Protein AF-A0A929CMW5-F1 (afdb_monomer_lite)

Radius of gyration: 13.43 Å; chains: 1; bounding box: 37×24×38 Å

Structure (mmCIF, N/CA/C/O backbone):
data_AF-A0A929CMW5-F1
#
_entry.id   AF-A0A929CMW5-F1
#
loop_
_atom_site.group_PDB
_atom_site.id
_atom_site.type_symbol
_atom_site.label_atom_id
_atom_site.label_alt_id
_atom_site.label_comp_id
_atom_site.label_asym_id
_atom_site.label_entity_id
_atom_site.label_seq_id
_atom_site.pdbx_PDB_ins_code
_atom_site.Cartn_x
_atom_site.Cartn_y
_atom_site.Cartn_z
_atom_site.occupancy
_atom_site.B_iso_or_equiv
_atom_site.auth_seq_id
_atom_site.auth_comp_id
_atom_site.auth_asym_id
_atom_site.auth_atom_id
_atom_site.pdbx_PDB_model_num
ATOM 1 N N . MET A 1 1 ? 26.933 12.459 -25.946 1.00 41.69 1 MET A N 1
ATOM 2 C CA . MET A 1 1 ? 25.564 12.158 -26.410 1.00 41.69 1 MET A CA 1
ATOM 3 C C . MET A 1 1 ? 24.980 11.167 -25.420 1.00 41.69 1 MET A C 1
ATOM 5 O O . MET A 1 1 ? 25.423 10.030 -25.418 1.00 41.69 1 MET A O 1
ATOM 9 N N . ALA A 1 2 ? 24.118 11.617 -24.508 1.00 40.28 2 ALA A N 1
ATOM 10 C CA . ALA A 1 2 ? 23.446 10.745 -23.548 1.00 40.28 2 ALA A CA 1
ATOM 11 C C . ALA A 1 2 ? 21.987 10.599 -24.000 1.00 40.28 2 ALA A C 1
ATOM 13 O O . ALA A 1 2 ? 21.198 11.529 -23.875 1.00 40.28 2 ALA A O 1
ATOM 14 N N . LEU A 1 3 ? 21.677 9.459 -24.606 1.00 51.03 3 LEU A N 1
ATOM 15 C CA . LEU A 1 3 ? 20.329 8.920 -24.775 1.00 51.03 3 LEU A CA 1
ATOM 16 C C . LEU A 1 3 ? 20.347 7.664 -23.895 1.00 51.03 3 LEU A C 1
ATOM 18 O O . LEU A 1 3 ? 21.308 6.909 -23.972 1.00 51.03 3 LEU A O 1
ATOM 22 N N . GLY A 1 4 ? 19.421 7.356 -23.009 1.00 51.38 4 GLY A N 1
ATOM 23 C CA . GLY A 1 4 ? 18.090 7.855 -22.756 1.00 51.38 4 GLY A CA 1
ATOM 24 C C . GLY A 1 4 ? 17.447 6.729 -21.958 1.00 51.38 4 GLY A C 1
ATOM 25 O O . GLY A 1 4 ? 17.194 5.661 -22.498 1.00 51.38 4 GLY A O 1
ATOM 26 N N . THR A 1 5 ? 17.246 6.940 -20.666 1.00 43.91 5 THR A N 1
ATOM 27 C CA . THR A 1 5 ? 16.364 6.113 -19.850 1.00 43.91 5 THR A CA 1
ATOM 28 C C . THR A 1 5 ? 15.479 7.104 -19.135 1.00 43.91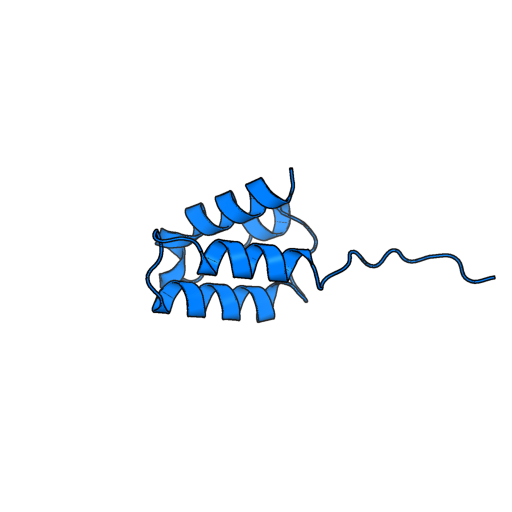 5 THR A C 1
ATOM 30 O O . THR A 1 5 ? 15.905 7.750 -18.178 1.00 43.91 5 THR A O 1
ATOM 33 N N . VAL A 1 6 ? 14.256 7.275 -19.628 1.00 39.44 6 VAL A N 1
ATOM 34 C CA . VAL A 1 6 ? 13.187 7.718 -18.743 1.00 39.44 6 VAL A CA 1
ATOM 35 C C . VAL A 1 6 ? 13.001 6.551 -17.781 1.00 39.44 6 VAL A C 1
ATOM 37 O O . VAL A 1 6 ? 12.238 5.629 -18.040 1.00 39.44 6 VAL A O 1
ATOM 40 N N . THR A 1 7 ? 13.797 6.534 -16.713 1.00 42.59 7 THR A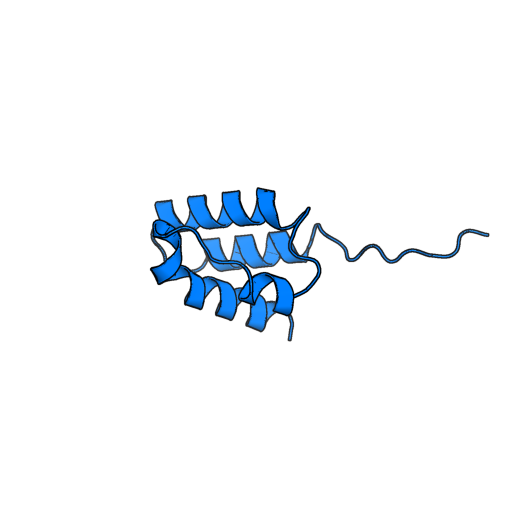 N 1
ATOM 41 C CA . THR A 1 7 ? 13.401 5.867 -15.482 1.00 42.59 7 THR A CA 1
ATOM 42 C C . THR A 1 7 ? 12.037 6.451 -15.172 1.00 42.59 7 THR A C 1
ATOM 44 O O . THR A 1 7 ? 11.941 7.664 -14.949 1.00 42.59 7 THR A O 1
ATOM 47 N N . LEU A 1 8 ? 10.986 5.628 -15.250 1.00 43.06 8 LEU A N 1
ATOM 48 C CA . LEU A 1 8 ? 9.714 5.928 -14.601 1.00 43.06 8 LEU A CA 1
ATOM 49 C C . LEU A 1 8 ? 10.086 6.558 -13.267 1.00 43.06 8 LEU A C 1
ATOM 51 O O . LEU A 1 8 ? 10.895 5.990 -12.539 1.00 43.06 8 LEU A O 1
ATOM 55 N N . GLY A 1 9 ? 9.652 7.793 -13.029 1.00 43.84 9 GLY A N 1
ATOM 56 C CA . GLY A 1 9 ? 9.975 8.499 -11.802 1.00 43.84 9 GLY A CA 1
ATOM 57 C C . GLY A 1 9 ? 9.387 7.717 -10.635 1.00 43.84 9 GLY A C 1
ATOM 58 O O . GLY A 1 9 ? 8.268 7.999 -10.217 1.00 43.84 9 GLY A O 1
ATOM 59 N N . THR A 1 10 ? 10.141 6.749 -10.111 1.00 48.34 10 THR A N 1
ATOM 60 C CA . THR A 1 10 ? 9.777 5.831 -9.022 1.00 48.34 10 THR A CA 1
ATOM 61 C C . THR A 1 10 ? 9.448 6.584 -7.735 1.00 48.34 10 THR A C 1
ATOM 63 O O . THR A 1 10 ? 9.021 5.982 -6.772 1.00 48.34 10 THR A O 1
ATOM 66 N N . THR A 1 11 ? 9.666 7.903 -7.713 1.00 52.16 11 THR A N 1
ATOM 67 C CA . THR A 1 11 ? 9.434 8.812 -6.588 1.00 52.16 11 THR A CA 1
ATOM 68 C C . THR A 1 11 ? 8.065 9.502 -6.587 1.00 52.16 11 THR A C 1
ATOM 70 O O . THR A 1 11 ? 7.776 10.214 -5.623 1.00 52.16 11 THR A O 1
ATOM 73 N N . SER A 1 12 ? 7.276 9.415 -7.667 1.00 62.69 12 SER A N 1
ATOM 74 C CA . SER A 1 12 ? 5.997 10.140 -7.780 1.00 62.69 12 SER A CA 1
ATOM 75 C C . SER A 1 12 ? 4.771 9.235 -7.686 1.00 62.69 12 SER A C 1
ATOM 77 O O . SER A 1 12 ? 3.750 9.671 -7.161 1.00 62.69 12 SER A O 1
ATOM 79 N N . ALA A 1 13 ? 4.833 8.007 -8.202 1.00 67.25 13 ALA A N 1
ATOM 80 C CA . ALA A 1 13 ? 3.700 7.082 -8.162 1.00 67.25 13 ALA A CA 1
ATOM 81 C C . ALA A 1 13 ? 3.526 6.479 -6.759 1.00 67.25 13 ALA A C 1
ATOM 83 O O . ALA A 1 13 ? 2.450 6.597 -6.181 1.00 67.25 13 ALA A O 1
ATOM 84 N N . ASP A 1 14 ? 4.606 5.960 -6.167 1.00 68.31 14 ASP A N 1
ATOM 85 C CA . ASP A 1 14 ? 4.649 5.469 -4.784 1.00 68.31 14 ASP A CA 1
ATOM 86 C C . ASP A 1 14 ? 4.124 6.526 -3.798 1.00 68.31 14 ASP A C 1
ATOM 88 O O . ASP A 1 14 ? 3.254 6.245 -2.975 1.00 68.31 14 ASP A O 1
ATOM 92 N N . LYS A 1 15 ? 4.570 7.782 -3.931 1.00 73.62 15 LYS A N 1
ATOM 93 C CA . LYS A 1 15 ? 4.125 8.886 -3.076 1.00 73.62 15 LYS A CA 1
ATOM 94 C C . LYS A 1 15 ? 2.656 9.211 -3.262 1.00 73.62 15 LYS A C 1
ATOM 96 O O . LYS A 1 15 ? 1.989 9.483 -2.272 1.00 73.62 15 LYS A O 1
ATOM 101 N N . GLN A 1 16 ? 2.149 9.207 -4.492 1.00 76.06 16 GLN A N 1
ATOM 102 C CA . GLN A 1 16 ? 0.733 9.473 -4.738 1.00 76.06 16 GLN A CA 1
ATOM 103 C C . GLN A 1 16 ? -0.153 8.376 -4.154 1.00 76.06 16 GLN A C 1
ATOM 105 O O . GLN A 1 16 ? -1.153 8.694 -3.515 1.00 76.06 16 GLN A O 1
ATOM 110 N N . ILE A 1 17 ? 0.254 7.112 -4.282 1.00 77.25 17 ILE A N 1
ATOM 111 C CA . ILE A 1 17 ? -0.461 5.978 -3.691 1.00 77.25 17 ILE A CA 1
ATOM 112 C C . ILE A 1 17 ? -0.439 6.087 -2.164 1.00 77.25 17 ILE A C 1
ATOM 114 O O . ILE A 1 17 ? -1.480 5.991 -1.521 1.00 77.25 17 ILE A O 1
ATOM 118 N N . ILE A 1 18 ? 0.725 6.380 -1.579 1.00 78.31 18 ILE A N 1
ATOM 119 C CA . ILE A 1 18 ? 0.878 6.590 -0.135 1.00 78.31 18 ILE A CA 1
ATOM 120 C C . ILE A 1 18 ? -0.009 7.738 0.360 1.00 78.31 18 ILE A C 1
ATOM 122 O O . ILE A 1 18 ? -0.697 7.583 1.365 1.00 78.31 18 ILE A O 1
ATOM 126 N N . ILE A 1 19 ? -0.022 8.874 -0.340 1.00 81.50 19 ILE A N 1
ATOM 127 C CA . ILE A 1 19 ? -0.847 10.032 0.021 1.00 81.50 19 ILE A CA 1
ATOM 128 C C . ILE A 1 19 ? -2.333 9.685 -0.093 1.00 81.50 19 ILE A C 1
ATOM 130 O O . ILE A 1 19 ? -3.111 10.060 0.782 1.00 81.50 19 ILE A O 1
ATOM 134 N N . ALA A 1 20 ? -2.742 8.968 -1.138 1.00 82.50 20 ALA A N 1
ATOM 135 C CA . ALA A 1 20 ? -4.128 8.556 -1.320 1.00 82.50 20 ALA A CA 1
ATOM 136 C C . ALA A 1 20 ? -4.578 7.560 -0.237 1.00 82.50 20 ALA A C 1
ATOM 138 O O . ALA A 1 20 ? -5.677 7.698 0.299 1.00 82.50 20 ALA A O 1
ATOM 139 N N . ILE A 1 21 ? -3.708 6.631 0.168 1.00 82.00 21 ILE A N 1
ATOM 140 C CA . ILE A 1 21 ? -3.951 5.732 1.304 1.00 82.00 21 ILE A CA 1
ATOM 141 C C . ILE A 1 21 ? -3.989 6.511 2.624 1.00 82.00 21 ILE A C 1
ATOM 143 O O . ILE A 1 21 ? -4.829 6.239 3.474 1.00 82.00 21 ILE A O 1
ATOM 147 N N . GLU A 1 22 ? -3.128 7.507 2.826 1.00 80.50 22 GLU A N 1
ATOM 148 C CA . GLU A 1 22 ? -3.176 8.330 4.041 1.00 80.50 22 GLU A CA 1
ATOM 149 C C . GLU A 1 22 ? -4.476 9.138 4.135 1.00 80.50 22 GLU A C 1
ATOM 151 O O . GLU A 1 22 ? -5.061 9.226 5.218 1.00 80.50 22 GLU A O 1
ATOM 156 N N . ASN A 1 23 ? -4.965 9.649 3.002 1.00 81.31 23 ASN A N 1
ATOM 157 C CA . ASN A 1 23 ? -6.216 10.402 2.918 1.00 81.31 23 ASN A CA 1
ATOM 158 C C . ASN A 1 23 ? -7.476 9.523 2.910 1.00 81.31 23 ASN A C 1
ATOM 160 O O . ASN A 1 23 ? -8.570 10.060 3.065 1.00 81.31 23 ASN A O 1
ATOM 164 N N . THR A 1 24 ? -7.364 8.200 2.750 1.00 79.69 24 THR A N 1
ATOM 165 C CA . THR A 1 24 ? -8.548 7.332 2.778 1.00 79.69 24 THR A CA 1
ATOM 166 C C . THR A 1 24 ? -9.055 7.163 4.209 1.00 79.69 24 THR A C 1
ATOM 168 O O . THR A 1 24 ? -8.314 6.762 5.101 1.00 79.69 24 THR A O 1
ATOM 171 N N . GLU A 1 25 ? -10.326 7.453 4.469 1.00 79.56 25 GLU A N 1
ATOM 172 C CA . GLU A 1 25 ? -10.960 7.159 5.768 1.00 79.56 25 GLU A CA 1
ATOM 173 C C . GLU A 1 25 ? -11.431 5.699 5.862 1.00 79.56 25 GLU A C 1
ATOM 175 O O . GLU A 1 25 ? -11.864 5.242 6.915 1.00 79.56 25 GLU A O 1
ATOM 180 N N . LEU A 1 26 ? -11.317 4.948 4.762 1.00 80.31 26 LEU A N 1
ATOM 181 C CA . LEU A 1 26 ? -11.786 3.567 4.649 1.00 80.31 26 LEU A CA 1
ATOM 182 C C . LEU A 1 26 ? -10.847 2.540 5.301 1.00 80.31 26 LEU A C 1
ATOM 184 O O . LEU A 1 26 ? -11.200 1.369 5.403 1.00 80.31 26 LEU A O 1
ATOM 188 N N . MET A 1 27 ? -9.654 2.961 5.726 1.00 80.94 27 MET A N 1
ATOM 189 C CA . MET A 1 27 ? -8.652 2.098 6.348 1.00 80.94 27 MET A CA 1
ATOM 190 C C . MET A 1 27 ? -8.270 2.617 7.736 1.00 80.94 27 MET A C 1
ATOM 192 O O . MET A 1 27 ? -8.044 3.821 7.889 1.00 80.94 27 MET A O 1
ATOM 196 N N . PRO A 1 28 ? -8.117 1.736 8.739 1.00 84.50 28 PRO A N 1
ATOM 197 C CA . PRO A 1 28 ? -7.543 2.117 10.022 1.00 84.50 28 PRO A CA 1
ATOM 198 C C . PRO A 1 28 ? -6.059 2.480 9.873 1.00 84.50 28 PRO A C 1
ATOM 200 O O . PRO A 1 28 ? -5.372 1.991 8.972 1.00 84.50 28 PRO A O 1
ATOM 203 N N . ASP A 1 29 ? -5.540 3.303 10.789 1.00 83.88 29 ASP A N 1
ATOM 204 C CA . ASP A 1 29 ? -4.142 3.762 10.769 1.00 83.88 29 ASP A CA 1
ATOM 205 C C . ASP A 1 29 ? -3.126 2.615 10.737 1.00 83.88 29 ASP A C 1
ATOM 207 O O . ASP A 1 29 ? -2.089 2.729 10.088 1.00 83.88 29 ASP A O 1
ATOM 211 N N . ASP A 1 30 ? -3.439 1.496 11.394 1.00 83.50 30 ASP A N 1
ATOM 212 C CA . ASP A 1 30 ? -2.597 0.298 11.410 1.00 83.50 30 ASP A CA 1
ATOM 213 C C . ASP A 1 30 ? -2.467 -0.329 10.011 1.00 83.50 30 ASP A C 1
ATOM 215 O O . ASP A 1 30 ? -1.356 -0.539 9.520 1.00 83.50 30 ASP A O 1
ATOM 219 N N . ALA A 1 31 ? -3.593 -0.494 9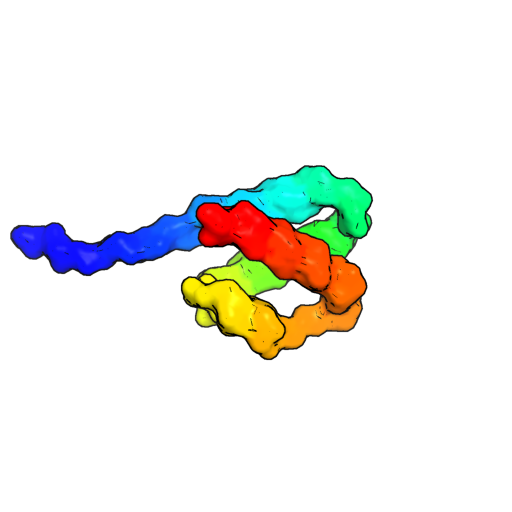.306 1.00 84.06 31 ALA A N 1
ATOM 220 C CA . ALA A 1 31 ? -3.614 -0.990 7.932 1.00 84.06 31 ALA A CA 1
ATOM 221 C C . ALA A 1 31 ? -2.916 -0.015 6.981 1.00 84.06 31 ALA A C 1
ATOM 223 O O . ALA A 1 31 ? -2.100 -0.437 6.166 1.00 84.06 31 ALA A O 1
ATOM 224 N N . LYS A 1 32 ? -3.153 1.298 7.113 1.00 85.12 32 LYS A N 1
ATOM 225 C CA . LYS A 1 32 ? -2.434 2.319 6.324 1.00 85.12 32 LYS A CA 1
ATOM 226 C C . LYS A 1 32 ? -0.929 2.177 6.477 1.00 85.12 32 LYS A C 1
ATOM 228 O O . LYS A 1 32 ? -0.200 2.241 5.489 1.00 85.12 32 LYS A O 1
ATOM 233 N N . ARG A 1 33 ? -0.464 1.971 7.710 1.00 85.69 33 ARG A N 1
ATOM 234 C CA . ARG A 1 33 ? 0.953 1.780 8.012 1.00 85.69 33 ARG A CA 1
ATOM 235 C C . ARG A 1 33 ? 1.496 0.515 7.360 1.00 85.69 33 ARG A C 1
ATOM 237 O O . ARG A 1 33 ? 2.531 0.598 6.707 1.00 85.69 33 ARG A O 1
ATOM 244 N N . ALA A 1 34 ? 0.783 -0.602 7.487 1.00 85.06 34 ALA A N 1
ATOM 245 C CA . ALA A 1 34 ? 1.165 -1.873 6.886 1.00 85.06 34 ALA A CA 1
ATOM 246 C C . ALA A 1 34 ? 1.209 -1.798 5.351 1.00 85.06 34 ALA A C 1
ATOM 248 O O . ALA A 1 34 ? 2.204 -2.212 4.762 1.00 85.06 34 ALA A O 1
ATOM 249 N N . VAL A 1 35 ? 0.200 -1.204 4.698 1.00 82.50 35 VAL A N 1
ATOM 250 C CA . VAL A 1 35 ? 0.217 -1.013 3.238 1.00 82.50 35 VAL A CA 1
ATOM 251 C C . VAL A 1 35 ? 1.375 -0.108 2.838 1.00 82.50 35 VAL A C 1
ATOM 253 O O . VAL A 1 35 ? 2.073 -0.397 1.879 1.00 82.50 35 VAL A O 1
ATOM 256 N N . LYS A 1 36 ? 1.607 0.990 3.558 1.00 82.25 36 LYS A N 1
ATOM 257 C CA . LYS A 1 36 ? 2.670 1.949 3.236 1.00 82.25 36 LYS A CA 1
ATOM 258 C C . LYS A 1 36 ? 4.061 1.323 3.334 1.00 82.25 36 LYS A C 1
ATOM 260 O O . LYS A 1 36 ? 4.901 1.603 2.481 1.00 82.25 36 LYS A O 1
ATOM 265 N N . ASP A 1 37 ? 4.291 0.497 4.351 1.00 84.25 37 ASP A N 1
ATOM 266 C CA . ASP A 1 37 ? 5.533 -0.263 4.515 1.00 84.25 37 ASP A CA 1
ATOM 267 C C . ASP A 1 37 ? 5.681 -1.299 3.394 1.00 84.25 37 ASP A C 1
ATOM 269 O O . ASP A 1 37 ? 6.697 -1.321 2.703 1.00 84.25 37 ASP A O 1
ATOM 273 N N . TYR A 1 38 ? 4.607 -2.043 3.115 1.00 81.19 38 TYR A N 1
ATOM 274 C CA . TYR A 1 38 ? 4.557 -3.038 2.049 1.00 81.19 38 TYR A CA 1
ATOM 275 C C . TYR A 1 38 ? 4.800 -2.444 0.659 1.00 81.19 38 TYR A C 1
ATOM 277 O O . TYR A 1 38 ? 5.603 -2.977 -0.098 1.00 81.19 38 TYR A O 1
ATOM 285 N N . ILE A 1 39 ? 4.155 -1.318 0.339 1.00 77.00 39 ILE A N 1
ATOM 286 C CA . ILE A 1 39 ? 4.387 -0.547 -0.884 1.00 77.00 39 ILE A CA 1
ATOM 287 C C . ILE A 1 39 ? 5.846 -0.128 -0.924 1.00 77.00 39 ILE A C 1
ATOM 289 O O . ILE A 1 39 ? 6.513 -0.379 -1.907 1.00 77.00 39 ILE A O 1
ATOM 293 N N . LYS A 1 40 ? 6.387 0.498 0.120 1.00 76.50 40 LYS A N 1
ATOM 294 C CA . LYS A 1 40 ? 7.782 0.954 0.075 1.00 76.50 40 LYS A CA 1
ATOM 295 C C . LYS A 1 40 ? 8.781 -0.172 -0.184 1.00 76.50 40 LYS A C 1
ATOM 297 O O . LYS A 1 40 ? 9.756 0.063 -0.897 1.00 76.50 40 LYS A O 1
ATOM 302 N N . ASP A 1 41 ? 8.543 -1.335 0.410 1.00 78.00 41 ASP A N 1
ATOM 303 C CA . ASP A 1 41 ? 9.402 -2.510 0.278 1.00 78.00 41 ASP A CA 1
ATOM 304 C C . ASP A 1 41 ? 9.219 -3.186 -1.095 1.00 78.00 41 ASP A C 1
ATOM 306 O O . ASP A 1 41 ? 10.191 -3.484 -1.783 1.00 78.00 41 ASP A O 1
ATOM 310 N N . SER A 1 42 ? 7.971 -3.314 -1.557 1.00 71.06 42 SER A N 1
ATOM 311 C CA . SER A 1 42 ? 7.611 -4.030 -2.789 1.00 71.06 42 SER A CA 1
ATOM 312 C C . SER A 1 42 ? 7.676 -3.171 -4.056 1.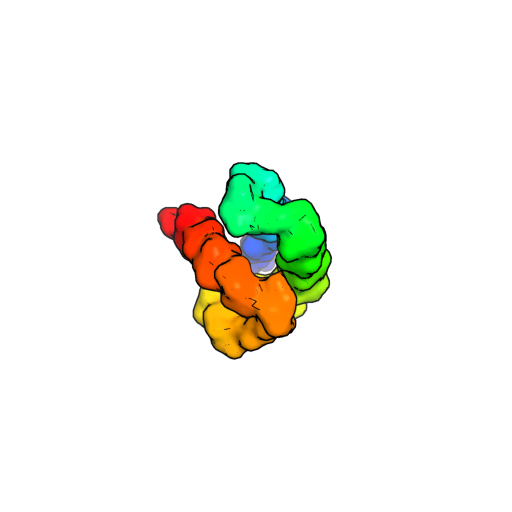00 71.06 42 SER A C 1
ATOM 314 O O . SER A 1 42 ? 7.961 -3.689 -5.126 1.00 71.06 42 SER A O 1
ATOM 316 N N . PHE A 1 43 ? 7.443 -1.859 -3.990 1.00 67.75 43 PHE A N 1
ATOM 317 C CA . PHE A 1 43 ? 7.336 -0.989 -5.175 1.00 67.75 43 PHE A CA 1
ATOM 318 C C . PHE A 1 43 ? 8.661 -0.859 -5.932 1.00 67.75 43 PHE A C 1
ATOM 320 O O . PHE A 1 43 ? 8.669 -0.611 -7.132 1.00 67.75 43 PHE A O 1
ATOM 327 N N . ASN A 1 44 ? 9.788 -1.016 -5.235 1.00 59.78 44 ASN A N 1
ATOM 328 C CA . ASN A 1 44 ? 11.115 -0.895 -5.838 1.00 59.78 44 ASN A CA 1
ATOM 329 C C . ASN A 1 44 ? 11.541 -2.172 -6.585 1.00 59.78 44 ASN A C 1
ATOM 331 O O . ASN A 1 44 ? 12.327 -2.089 -7.524 1.00 59.78 44 ASN A O 1
ATOM 335 N N . ASP A 1 45 ? 11.013 -3.329 -6.177 1.00 60.25 45 ASP A N 1
ATOM 336 C CA . ASP A 1 45 ? 11.459 -4.646 -6.653 1.00 60.25 45 ASP A CA 1
ATOM 337 C C . ASP A 1 45 ? 10.380 -5.384 -7.468 1.00 60.25 45 ASP A C 1
ATOM 339 O O . ASP A 1 45 ? 10.690 -6.065 -8.442 1.00 60.25 45 ASP A O 1
ATOM 343 N N . LEU A 1 46 ? 9.104 -5.223 -7.104 1.00 56.50 46 LEU A N 1
ATOM 344 C CA . LEU A 1 46 ? 7.994 -6.055 -7.579 1.00 56.50 46 LEU A CA 1
ATOM 345 C C . LEU A 1 46 ? 6.986 -5.316 -8.466 1.00 56.50 46 LEU A C 1
ATOM 347 O O . LEU A 1 46 ? 6.263 -5.970 -9.210 1.00 56.50 46 LEU A O 1
ATOM 351 N N . TRP A 1 47 ? 6.864 -3.987 -8.381 1.00 67.19 47 TRP A N 1
ATOM 352 C CA . TRP A 1 47 ? 5.778 -3.263 -9.065 1.00 67.19 47 TRP A CA 1
ATOM 353 C C . TRP A 1 47 ? 6.312 -2.441 -10.235 1.00 67.19 47 TRP A C 1
ATOM 355 O O . TRP A 1 47 ? 6.452 -1.221 -10.148 1.00 67.19 47 TRP A O 1
ATOM 365 N N . ASN A 1 48 ? 6.591 -3.109 -11.357 1.00 65.00 48 ASN A N 1
ATOM 366 C CA . ASN A 1 48 ? 6.800 -2.403 -12.623 1.00 65.00 48 ASN A CA 1
ATOM 367 C C . ASN A 1 48 ? 5.468 -2.099 -13.321 1.00 65.00 48 ASN A C 1
ATOM 369 O O . ASN A 1 48 ? 5.357 -1.092 -14.025 1.00 65.00 48 ASN A O 1
ATOM 373 N N . THR A 1 49 ? 4.450 -2.938 -13.111 1.00 66.38 49 THR A N 1
ATOM 374 C CA . THR A 1 49 ? 3.130 -2.807 -13.741 1.00 66.38 49 THR A CA 1
ATOM 375 C C . THR A 1 49 ? 1.976 -3.103 -12.777 1.00 66.38 49 THR A C 1
ATOM 377 O O . THR A 1 49 ? 2.135 -3.799 -11.778 1.00 66.38 49 THR A O 1
ATOM 380 N N . PHE A 1 50 ? 0.786 -2.568 -13.081 1.00 69.19 50 PHE A N 1
ATOM 381 C CA . PHE A 1 50 ? -0.439 -2.861 -12.323 1.00 69.19 50 PHE A CA 1
ATOM 382 C C . PHE A 1 50 ? -0.844 -4.336 -12.423 1.00 69.19 50 PHE A C 1
ATOM 384 O O . PHE A 1 50 ? -1.398 -4.876 -11.479 1.00 69.19 50 PHE A O 1
ATOM 391 N N . GLU A 1 51 ? -0.554 -5.004 -13.542 1.00 71.12 51 GLU A N 1
ATOM 392 C CA . GLU A 1 51 ? -0.829 -6.438 -13.697 1.00 71.12 51 GLU A CA 1
ATOM 393 C C . GLU A 1 51 ? -0.040 -7.268 -12.678 1.00 71.12 51 GLU A C 1
ATOM 395 O O . GLU A 1 51 ? -0.644 -8.061 -11.960 1.00 71.12 51 GLU A O 1
ATOM 400 N N . GLU A 1 52 ? 1.260 -6.998 -12.513 1.00 74.31 52 GLU A N 1
ATOM 401 C CA . GLU A 1 52 ? 2.080 -7.665 -11.491 1.00 74.31 52 GLU A CA 1
ATOM 402 C C . GLU A 1 52 ? 1.542 -7.414 -10.079 1.00 74.31 52 GLU A C 1
ATOM 404 O O . GLU A 1 52 ? 1.484 -8.331 -9.269 1.00 74.31 52 GLU A O 1
ATOM 409 N N . LEU A 1 53 ? 1.075 -6.197 -9.786 1.00 74.38 53 LEU A N 1
ATOM 410 C CA . LEU A 1 53 ? 0.453 -5.867 -8.503 1.00 74.38 53 LEU A CA 1
ATOM 411 C C . LEU A 1 53 ? -0.777 -6.736 -8.195 1.00 74.38 53 LEU A C 1
ATOM 413 O O . LEU A 1 53 ? -0.946 -7.167 -7.054 1.00 74.38 53 LEU A O 1
ATOM 417 N N . ILE A 1 54 ? -1.643 -6.965 -9.186 1.00 73.88 54 ILE A N 1
ATOM 418 C CA . ILE A 1 54 ? -2.869 -7.760 -9.016 1.00 73.88 54 ILE A CA 1
ATOM 419 C C . ILE A 1 54 ? -2.533 -9.246 -8.829 1.00 73.88 54 ILE A C 1
ATOM 421 O O . ILE A 1 54 ? -3.248 -9.955 -8.120 1.00 73.88 54 ILE A O 1
ATOM 425 N N . GLU A 1 55 ? -1.455 -9.720 -9.455 1.00 76.62 55 GLU A N 1
ATOM 426 C CA . GLU A 1 55 ? -0.983 -11.099 -9.302 1.00 76.62 55 GLU A CA 1
ATOM 427 C C . GLU A 1 55 ? -0.335 -11.360 -7.935 1.00 76.62 55 GLU A C 1
ATOM 429 O O . GLU A 1 55 ? -0.263 -12.512 -7.493 1.00 76.62 55 GLU A O 1
ATOM 434 N N . ILE A 1 56 ? 0.107 -10.312 -7.234 1.00 76.06 56 ILE A N 1
ATOM 435 C CA . ILE A 1 56 ? 0.685 -10.448 -5.902 1.00 76.06 56 ILE A CA 1
ATOM 436 C C . ILE A 1 56 ? -0.421 -10.610 -4.861 1.00 76.06 56 ILE A C 1
ATOM 438 O O . ILE A 1 56 ? -1.357 -9.817 -4.749 1.00 76.06 56 ILE A O 1
ATOM 442 N N . GLN A 1 57 ? -0.271 -11.644 -4.038 1.00 75.19 57 GLN A N 1
ATOM 443 C CA . GLN A 1 57 ? -1.165 -11.876 -2.919 1.00 75.19 57 GLN A CA 1
ATOM 444 C C . GLN A 1 57 ? -0.769 -10.972 -1.736 1.00 75.19 57 GLN A C 1
ATOM 446 O O . GLN A 1 57 ? 0.359 -11.080 -1.243 1.00 75.19 57 GLN A O 1
ATOM 451 N N . PRO A 1 58 ? -1.665 -10.094 -1.252 1.00 79.06 58 PRO A N 1
ATOM 452 C CA . PRO A 1 58 ? -1.399 -9.295 -0.064 1.00 79.06 58 PRO A CA 1
ATOM 453 C C . PRO A 1 58 ? -1.365 -10.174 1.194 1.00 79.06 58 PRO A C 1
ATOM 455 O O . PRO A 1 58 ? -2.014 -11.223 1.237 1.00 79.06 58 PRO A O 1
ATOM 458 N N . PRO A 1 59 ? -0.675 -9.734 2.257 1.00 77.50 59 PRO A N 1
ATOM 459 C CA . PRO A 1 59 ? -0.772 -10.386 3.559 1.00 77.50 59 PRO A CA 1
ATOM 460 C C . PRO A 1 59 ? -2.206 -10.303 4.109 1.00 77.50 59 PRO A C 1
ATOM 462 O O . PRO A 1 59 ? -2.903 -9.315 3.871 1.00 77.50 59 PRO A O 1
ATOM 465 N N . ASP A 1 60 ? -2.637 -11.305 4.886 1.00 79.31 60 ASP A N 1
ATOM 466 C CA . ASP A 1 60 ? -4.028 -11.461 5.354 1.00 79.31 60 ASP A CA 1
ATOM 467 C C . ASP A 1 60 ? -4.625 -10.194 5.989 1.00 79.31 60 ASP A C 1
ATOM 469 O O . ASP A 1 60 ? -5.776 -9.852 5.737 1.00 79.31 60 ASP A O 1
ATOM 473 N N . GLY A 1 61 ? -3.831 -9.447 6.764 1.00 74.12 61 GLY A N 1
ATOM 474 C CA . GLY A 1 61 ? -4.282 -8.209 7.415 1.00 74.12 61 GLY A CA 1
ATOM 475 C C . GLY A 1 61 ? -4.541 -7.039 6.458 1.00 74.12 61 GLY A C 1
ATOM 476 O O . GLY A 1 61 ? -5.219 -6.082 6.823 1.00 74.12 61 GLY A O 1
ATOM 477 N N . LEU A 1 62 ? -4.012 -7.106 5.237 1.00 79.44 62 LEU A N 1
ATOM 478 C CA . LEU A 1 62 ? -4.265 -6.134 4.179 1.00 79.44 62 LEU A CA 1
ATOM 479 C C . LEU A 1 62 ? -5.311 -6.613 3.190 1.00 79.44 62 LEU A C 1
ATOM 481 O O . LEU A 1 62 ? -5.805 -5.789 2.440 1.00 79.44 62 LEU A O 1
ATOM 485 N N . LEU A 1 63 ? -5.679 -7.893 3.197 1.00 83.69 63 LEU A N 1
ATOM 486 C CA . LEU A 1 63 ? -6.545 -8.505 2.192 1.00 83.69 63 LEU A CA 1
ATOM 487 C C . LEU A 1 63 ? -7.934 -7.843 2.134 1.00 83.69 63 LEU A C 1
ATOM 489 O O . LEU A 1 63 ? -8.434 -7.575 1.046 1.00 83.69 63 LEU A O 1
ATOM 493 N N . GLU A 1 64 ? -8.505 -7.471 3.286 1.00 84.38 64 GLU A N 1
ATOM 494 C CA . GLU A 1 64 ? -9.762 -6.701 3.363 1.00 84.38 64 GLU A CA 1
ATOM 495 C C . GLU A 1 64 ? -9.648 -5.287 2.776 1.00 84.38 64 GLU A C 1
ATOM 497 O O . GLU A 1 64 ? -10.609 -4.757 2.222 1.00 84.38 64 GLU A O 1
ATOM 502 N N . TYR A 1 65 ? -8.469 -4.674 2.878 1.00 84.19 65 TYR A N 1
ATOM 503 C CA . TYR A 1 65 ? -8.203 -3.319 2.391 1.00 84.19 65 TYR A CA 1
ATOM 504 C C . TYR A 1 65 ? -7.532 -3.312 1.016 1.00 84.19 65 TYR A C 1
ATOM 506 O O . TYR A 1 65 ? -7.379 -2.256 0.406 1.00 84.19 65 TYR A O 1
ATOM 514 N N . TRP A 1 66 ? -7.131 -4.478 0.514 1.00 84.69 66 TRP A N 1
ATOM 515 C CA . TRP A 1 66 ? -6.336 -4.608 -0.695 1.00 84.69 66 TRP A CA 1
ATOM 516 C C . TRP A 1 66 ? -7.130 -4.179 -1.911 1.00 84.69 66 TRP A C 1
ATOM 518 O O . TRP A 1 66 ? -6.608 -3.459 -2.749 1.00 84.69 66 TRP A O 1
ATOM 528 N N . ASP A 1 67 ? -8.417 -4.519 -1.953 1.00 84.75 67 ASP A N 1
ATOM 529 C CA . ASP A 1 67 ? -9.325 -4.061 -3.004 1.00 84.75 67 ASP A CA 1
ATOM 530 C C . ASP A 1 67 ? -9.360 -2.523 -3.085 1.00 84.75 67 ASP A C 1
ATOM 532 O O . ASP A 1 67 ? -9.245 -1.941 -4.160 1.00 84.75 67 ASP A O 1
ATOM 536 N N . ILE A 1 68 ? -9.382 -1.844 -1.931 1.00 84.88 68 ILE A N 1
ATOM 537 C CA . ILE A 1 68 ? -9.344 -0.377 -1.839 1.00 84.88 68 ILE A CA 1
ATOM 538 C C . ILE A 1 68 ? -8.004 0.157 -2.351 1.00 84.88 68 ILE A C 1
ATOM 540 O O . ILE A 1 68 ? -7.965 1.135 -3.097 1.00 84.88 68 ILE A O 1
ATOM 544 N N . VAL A 1 69 ? -6.899 -0.485 -1.970 1.00 80.88 69 VAL A N 1
ATOM 545 C CA . VAL A 1 69 ? -5.551 -0.120 -2.423 1.00 80.88 69 VAL A CA 1
ATOM 546 C C . VAL A 1 69 ? -5.434 -0.274 -3.940 1.00 80.88 69 VAL A C 1
ATOM 548 O O . VAL A 1 69 ? -4.974 0.654 -4.603 1.00 80.88 69 VAL A O 1
ATOM 551 N N . LEU A 1 70 ? -5.911 -1.387 -4.503 1.00 82.94 70 LEU A N 1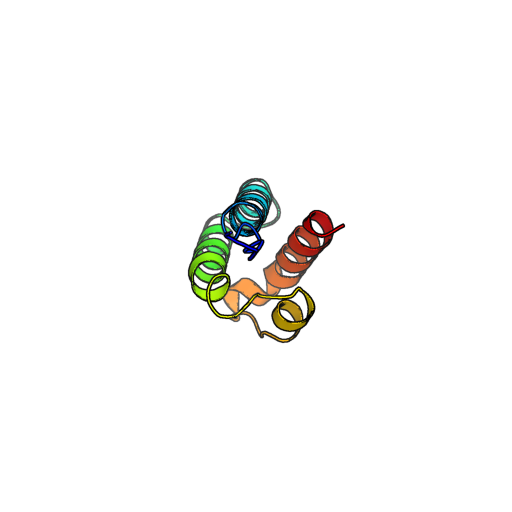
ATOM 552 C CA . LEU A 1 70 ? -5.947 -1.623 -5.946 1.00 82.94 70 LEU A CA 1
ATOM 553 C C . LEU A 1 70 ? -6.786 -0.560 -6.663 1.00 82.94 70 LEU A C 1
ATOM 555 O O . LEU A 1 70 ? -6.324 -0.008 -7.659 1.00 82.94 70 LEU A O 1
ATOM 559 N N . GLN A 1 71 ? -7.963 -0.210 -6.135 1.00 83.75 71 GLN A N 1
ATOM 560 C CA . GLN A 1 71 ? -8.800 0.858 -6.695 1.00 83.75 71 GLN A CA 1
ATOM 561 C C . GLN A 1 71 ? -8.100 2.223 -6.669 1.00 83.75 71 GLN A C 1
ATOM 563 O O . GLN A 1 71 ? -8.149 2.964 -7.652 1.00 83.75 71 GLN A O 1
ATOM 568 N N . ILE A 1 72 ? -7.419 2.557 -5.568 1.00 81.50 72 ILE A N 1
ATOM 569 C CA . ILE A 1 72 ? -6.635 3.793 -5.445 1.00 81.50 72 ILE A CA 1
ATOM 570 C C . ILE A 1 72 ? -5.524 3.823 -6.499 1.00 81.50 72 ILE A C 1
ATOM 572 O O . ILE A 1 72 ? -5.364 4.825 -7.196 1.00 81.50 72 ILE A O 1
ATOM 576 N N . ILE A 1 73 ? -4.775 2.728 -6.632 1.00 77.69 73 ILE A N 1
ATOM 577 C CA . ILE A 1 73 ? -3.668 2.624 -7.585 1.00 77.69 73 ILE A CA 1
ATOM 578 C C . ILE A 1 73 ? -4.192 2.713 -9.022 1.00 77.69 73 ILE A C 1
ATOM 580 O O . ILE A 1 73 ? -3.664 3.491 -9.814 1.00 77.69 73 ILE A O 1
ATOM 584 N N . GLN A 1 74 ? -5.273 2.002 -9.344 1.00 78.94 74 GLN A N 1
ATOM 585 C CA . GLN A 1 74 ? -5.923 2.051 -10.655 1.00 78.94 74 GLN A CA 1
ATOM 586 C C . GLN A 1 74 ? -6.377 3.474 -11.018 1.00 78.94 74 GLN A C 1
ATOM 588 O O . GLN A 1 74 ? -6.189 3.917 -12.153 1.00 78.94 74 GLN A O 1
ATOM 593 N N . SER A 1 75 ? -6.933 4.205 -10.048 1.00 79.50 75 SER A N 1
ATOM 594 C CA . SER A 1 75 ? -7.386 5.590 -10.222 1.00 79.50 75 SER A CA 1
ATOM 595 C C . SER A 1 75 ? -6.227 6.562 -10.489 1.00 79.50 75 SER A C 1
ATOM 597 O O . SER A 1 75 ? -6.402 7.559 -11.180 1.00 79.50 75 SER A O 1
ATOM 599 N N . LEU A 1 76 ? -5.026 6.260 -9.983 1.00 72.50 76 LEU A N 1
ATOM 600 C CA . LEU A 1 76 ? -3.817 7.064 -10.197 1.00 72.50 76 LEU A CA 1
ATOM 601 C C . LEU A 1 76 ? -3.084 6.748 -11.513 1.00 72.50 76 LEU A C 1
ATOM 603 O O . LEU A 1 76 ? -2.242 7.540 -11.935 1.00 72.50 76 LEU A O 1
ATOM 607 N N . MET A 1 77 ? -3.360 5.599 -12.137 1.00 66.75 77 MET A N 1
ATOM 608 C CA . MET A 1 77 ? -2.734 5.168 -13.398 1.00 66.75 77 MET A CA 1
ATOM 609 C C . MET A 1 77 ? -3.555 5.518 -14.653 1.00 66.75 77 MET A C 1
ATOM 611 O O . MET A 1 77 ? -3.072 5.286 -15.762 1.00 66.75 77 MET A O 1
ATOM 615 N N . THR A 1 78 ? -4.768 6.054 -14.483 1.00 55.75 78 THR A N 1
ATOM 616 C CA . THR A 1 78 ? -5.649 6.551 -15.561 1.00 55.75 78 THR A CA 1
ATOM 617 C C . THR A 1 78 ? -5.336 8.006 -15.899 1.00 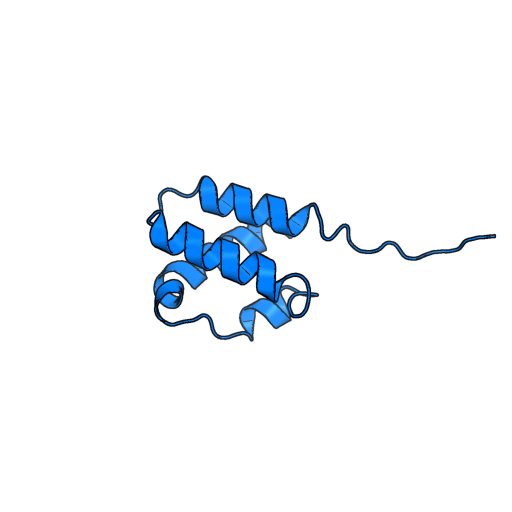55.75 78 THR A C 1
ATOM 619 O O . THR A 1 78 ? -5.341 8.339 -17.106 1.00 55.75 78 THR A O 1
#

Sequence (78 aa):
MALGTVTLGTTSADKQIIIAIENTELMPDDAKRAVKDYIKDSFNDLWNTFEELIEIQPPDGLLEYWDIVLQIIQSLMT

Secondary structure (DSSP, 8-state):
---------TTTHHHHHHHHHHH-TTS-HHHHHHHHHHHHHHTTTT-SSHHHHHHSPPPHHHHHHHHHHHHHHHHHH-

Foldseek 3Di:
DDDDDPPPPLPPLLVQLLVVLVPDPPDDPVLSVVVNVVCVVCSVPQPPDLVSVVVDDDDPSCNVVSVVSSVSSVVSVD

pLDDT: mean 72.36, std 13.08, range [39.44, 85.69]